Protein AF-A0A2D0IGA7-F1 (afdb_monomer)

Solvent-accessible surface area (backbone atoms only — not comparable to full-atom values): 4220 Å² total; per-residue (Å²): 131,56,71,61,58,52,47,27,33,53,24,23,49,76,42,73,37,68,84,67,89,61,86,88,49,54,74,68,52,37,54,50,50,18,55,48,30,43,51,52,32,51,52,48,53,52,53,48,48,63,69,44,43,65,55,53,51,53,48,45,66,75,70,56,84,74,80,83,80,84,76,128

Radius of gyration: 20.23 Å; Cα contacts (8 Å, |Δi|>4): 44; chains: 1; bounding box: 34×20×68 Å

pLDDT: mean 86.24, std 12.85, range [45.34, 97.25]

Mean predicted aligned error: 7.99 Å

Foldseek 3Di:
DDVLLVLLQVLCVLLVHHRDDCPPPDSVRSVVNSVVSNVNSVVVVVVVCVVCVVVVVVVPVVVDPDDPPPPD

Structure (mmCIF, N/CA/C/O backbone):
data_AF-A0A2D0IGA7-F1
#
_entry.id   AF-A0A2D0IGA7-F1
#
loop_
_atom_site.group_PDB
_atom_site.id
_atom_site.type_symbol
_atom_site.label_atom_id
_atom_site.label_alt_id
_atom_site.label_comp_id
_atom_site.label_asym_id
_atom_site.label_entity_id
_atom_site.label_seq_id
_atom_site.pdbx_PDB_ins_code
_atom_site.Cartn_x
_atom_site.Cartn_y
_atom_site.Cartn_z
_atom_site.occupancy
_atom_site.B_iso_or_equiv
_atom_site.auth_seq_id
_atom_site.auth_comp_id
_atom_site.auth_asym_id
_atom_site.auth_atom_id
_atom_site.pdbx_PDB_model_num
ATOM 1 N N . MET A 1 1 ? 12.377 -13.926 -12.496 1.00 64.75 1 MET A N 1
ATOM 2 C CA . MET A 1 1 ? 11.625 -12.651 -12.455 1.00 64.75 1 MET A CA 1
ATOM 3 C C . MET A 1 1 ? 12.610 -11.541 -12.150 1.00 64.75 1 MET A C 1
ATOM 5 O O . MET A 1 1 ? 13.533 -11.795 -11.383 1.00 64.75 1 MET A O 1
ATOM 9 N N . SER A 1 2 ? 12.468 -10.364 -12.765 1.00 88.56 2 SER A N 1
ATOM 10 C CA . SER A 1 2 ? 13.304 -9.216 -12.392 1.00 88.56 2 SER A CA 1
ATOM 11 C C . SER A 1 2 ? 12.938 -8.738 -10.979 1.00 88.56 2 SER A C 1
ATOM 13 O O . SER A 1 2 ? 11.817 -8.967 -10.518 1.00 88.56 2 SER A O 1
ATOM 15 N N . TRP A 1 3 ? 13.860 -8.070 -10.282 1.00 91.25 3 TRP A N 1
ATOM 16 C CA . TRP A 1 3 ? 13.574 -7.499 -8.960 1.00 91.25 3 TRP A CA 1
ATOM 17 C C . TRP A 1 3 ? 12.446 -6.452 -9.022 1.00 91.25 3 TRP A C 1
ATOM 19 O O . TRP A 1 3 ? 11.656 -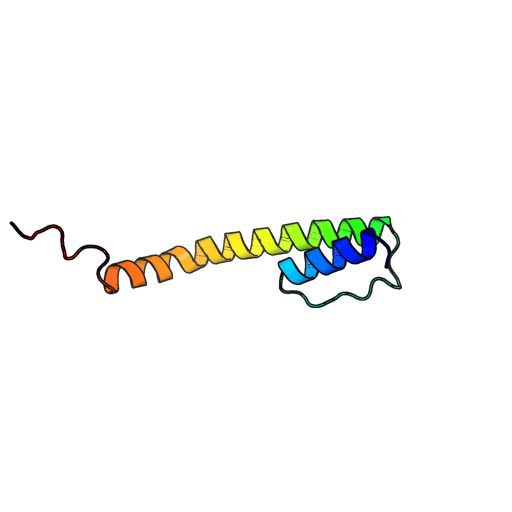6.351 -8.088 1.00 91.25 3 TRP A O 1
ATOM 29 N N . VAL A 1 4 ? 12.315 -5.740 -10.150 1.00 91.88 4 VAL A N 1
ATOM 30 C CA . VAL A 1 4 ? 11.248 -4.758 -10.393 1.00 91.88 4 VAL A CA 1
ATOM 31 C C . VAL A 1 4 ? 9.880 -5.440 -10.489 1.00 91.88 4 VAL A C 1
ATOM 33 O O . VAL A 1 4 ? 8.909 -4.954 -9.911 1.00 91.88 4 VAL A O 1
ATOM 36 N N . ASP A 1 5 ? 9.795 -6.596 -11.160 1.00 90.94 5 ASP A N 1
ATOM 37 C CA . ASP A 1 5 ? 8.558 -7.391 -11.213 1.00 90.94 5 ASP A CA 1
ATOM 38 C C . ASP A 1 5 ? 8.178 -7.939 -9.832 1.00 90.94 5 ASP A C 1
ATOM 40 O O . ASP A 1 5 ? 6.997 -7.984 -9.487 1.00 90.94 5 ASP A O 1
ATOM 44 N N . ALA A 1 6 ? 9.166 -8.349 -9.030 1.00 92.50 6 ALA A N 1
ATOM 45 C CA . ALA A 1 6 ? 8.931 -8.807 -7.663 1.00 92.50 6 ALA A CA 1
ATOM 46 C C . ALA A 1 6 ? 8.437 -7.661 -6.765 1.00 92.50 6 ALA A C 1
ATOM 48 O O . ALA A 1 6 ? 7.478 -7.842 -6.018 1.00 92.50 6 ALA A O 1
ATOM 49 N N . PHE A 1 7 ? 9.039 -6.473 -6.887 1.00 93.75 7 PHE A N 1
ATOM 50 C CA . PHE A 1 7 ? 8.645 -5.274 -6.148 1.00 93.75 7 PHE A CA 1
ATOM 51 C C . PHE A 1 7 ? 7.190 -4.881 -6.419 1.00 93.75 7 PHE A C 1
ATOM 53 O O . PHE A 1 7 ? 6.411 -4.748 -5.476 1.00 93.75 7 PHE A O 1
ATOM 60 N N . VAL A 1 8 ? 6.797 -4.735 -7.689 1.00 93.62 8 VAL A N 1
ATOM 61 C CA . VAL A 1 8 ? 5.429 -4.308 -8.028 1.00 93.62 8 VAL A CA 1
ATOM 62 C C . VAL A 1 8 ? 4.387 -5.353 -7.626 1.00 93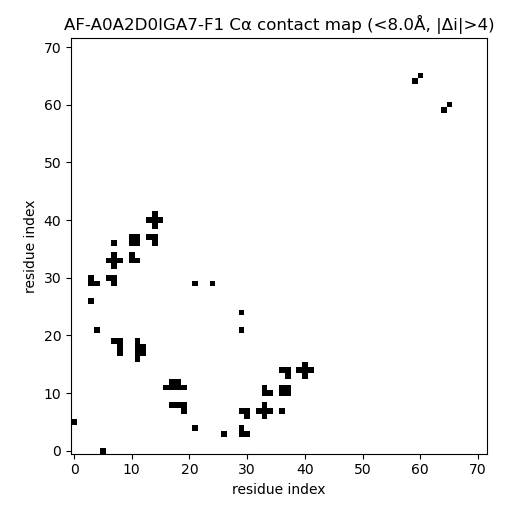.62 8 VAL A C 1
ATOM 64 O O . VAL A 1 8 ? 3.334 -4.985 -7.112 1.00 93.62 8 VAL A O 1
ATOM 67 N N . ASN A 1 9 ? 4.680 -6.650 -7.769 1.00 93.06 9 ASN A N 1
ATOM 68 C CA .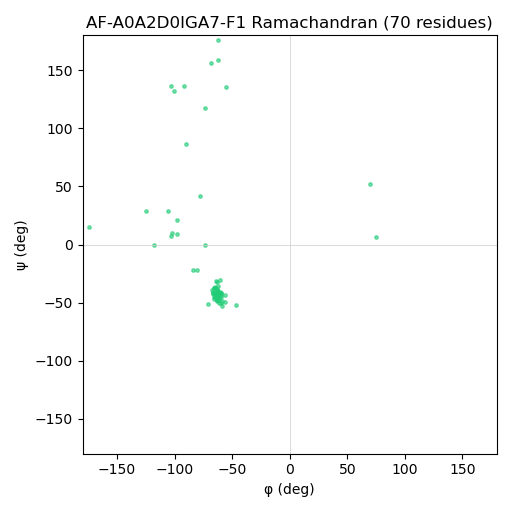 ASN A 1 9 ? 3.767 -7.697 -7.306 1.00 93.06 9 ASN A CA 1
ATOM 69 C C . ASN A 1 9 ? 3.633 -7.713 -5.777 1.00 93.06 9 ASN A C 1
ATOM 71 O O . ASN A 1 9 ? 2.519 -7.833 -5.273 1.00 93.06 9 ASN A O 1
ATOM 75 N N . ALA A 1 10 ? 4.730 -7.541 -5.033 1.00 94.00 10 ALA A N 1
ATOM 76 C CA . ALA A 1 10 ? 4.677 -7.426 -3.576 1.00 94.00 10 ALA A CA 1
ATOM 77 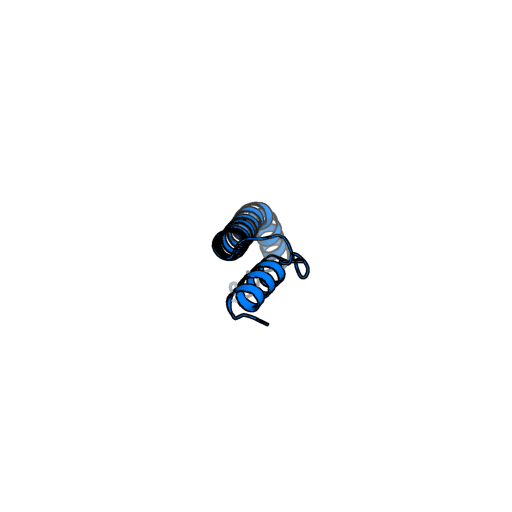C C . ALA A 1 10 ? 3.887 -6.183 -3.128 1.00 94.00 10 ALA A C 1
ATOM 79 O O . ALA A 1 10 ? 3.052 -6.282 -2.231 1.00 94.00 10 ALA A O 1
ATOM 80 N N . ALA A 1 11 ? 4.095 -5.036 -3.781 1.00 94.69 11 ALA A N 1
ATOM 81 C CA . ALA A 1 11 ? 3.357 -3.804 -3.507 1.00 94.69 11 ALA A CA 1
ATOM 82 C C . ALA A 1 11 ? 1.847 -3.953 -3.755 1.00 94.69 11 ALA A C 1
ATOM 84 O O . ALA A 1 11 ? 1.045 -3.494 -2.944 1.00 94.69 11 ALA A O 1
ATOM 85 N N . MET A 1 12 ? 1.454 -4.634 -4.836 1.00 93.31 12 MET A N 1
ATOM 86 C CA . MET A 1 12 ? 0.046 -4.919 -5.132 1.00 93.31 12 MET A CA 1
ATOM 87 C C . MET A 1 12 ? -0.580 -5.812 -4.058 1.00 93.31 12 MET A C 1
ATOM 89 O O . MET A 1 12 ? -1.621 -5.448 -3.512 1.00 93.31 12 MET A O 1
ATOM 93 N N . LEU A 1 13 ? 0.093 -6.908 -3.681 1.00 93.06 13 LEU A N 1
ATOM 94 C CA . LEU A 1 13 ? -0.380 -7.817 -2.630 1.00 93.06 13 LEU A CA 1
ATOM 95 C C . LEU A 1 13 ? -0.545 -7.105 -1.280 1.00 93.06 13 LEU A C 1
ATOM 97 O O . LEU A 1 13 ? -1.551 -7.312 -0.604 1.00 93.06 13 LEU A O 1
ATOM 101 N N . LEU A 1 14 ? 0.401 -6.237 -0.906 1.00 91.00 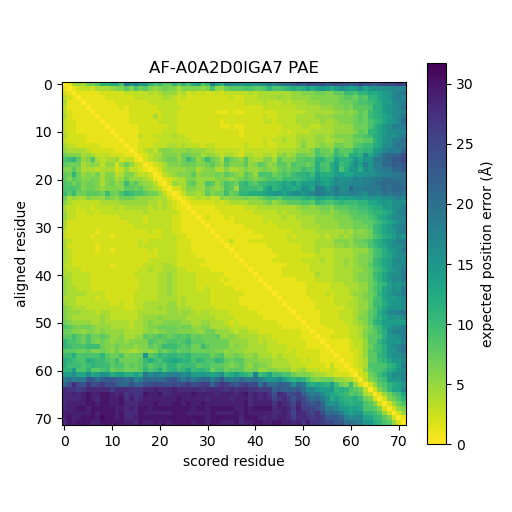14 LEU A N 1
ATOM 102 C CA . LEU A 1 14 ? 0.291 -5.400 0.296 1.00 91.00 14 LEU A CA 1
ATOM 103 C C . LEU A 1 14 ? -0.894 -4.430 0.223 1.00 91.00 14 LEU A C 1
ATOM 105 O O . LEU A 1 14 ? -1.553 -4.189 1.230 1.00 91.00 14 LEU A O 1
ATOM 109 N N . GLY A 1 15 ? -1.185 -3.902 -0.966 1.00 86.25 15 GLY A N 1
ATOM 11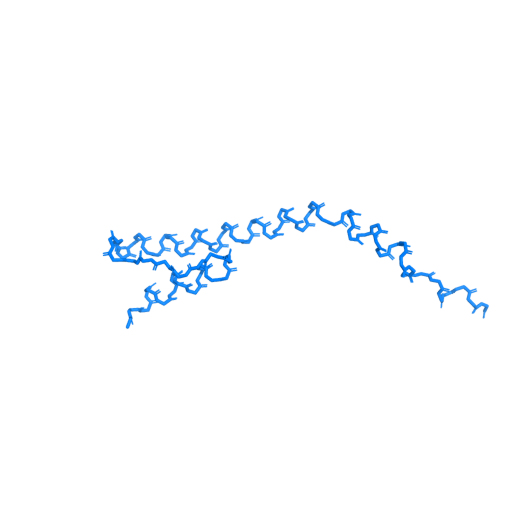0 C CA . GLY A 1 15 ? -2.371 -3.088 -1.228 1.00 86.25 15 GLY A CA 1
ATOM 111 C C . GLY A 1 15 ? -3.684 -3.880 -1.296 1.00 86.25 15 GLY A C 1
ATOM 112 O O . GLY A 1 15 ? -4.728 -3.278 -1.530 1.00 86.25 15 GLY A O 1
ATOM 113 N N . GLY A 1 16 ? -3.658 -5.208 -1.126 1.00 86.62 16 GLY A N 1
ATOM 114 C CA . GLY A 1 16 ? -4.828 -6.084 -1.265 1.00 86.62 16 GLY A CA 1
ATOM 115 C C . GLY A 1 16 ? -5.254 -6.340 -2.715 1.00 86.62 16 GLY A C 1
ATOM 116 O O . GLY A 1 16 ? -6.284 -6.966 -2.962 1.00 86.62 16 GLY A O 1
ATOM 117 N N . MET A 1 17 ? -4.466 -5.869 -3.680 1.00 81.75 17 MET A N 1
ATOM 118 C CA . MET A 1 17 ? -4.670 -6.080 -5.107 1.00 81.75 17 MET A CA 1
ATOM 119 C C . MET A 1 17 ? -3.901 -7.340 -5.531 1.00 81.75 17 MET A C 1
ATOM 121 O O . MET A 1 17 ? -2.780 -7.585 -5.094 1.00 81.75 17 MET A O 1
ATOM 125 N N . GLY A 1 18 ? -4.518 -8.196 -6.346 1.00 85.50 18 GLY A N 1
ATOM 126 C CA . GLY A 1 18 ? -3.887 -9.441 -6.793 1.00 85.50 18 GLY A CA 1
ATOM 127 C C . GLY A 1 18 ? -2.611 -9.220 -7.628 1.00 85.50 18 GLY A C 1
ATOM 128 O O . GLY A 1 18 ? -2.266 -8.083 -7.958 1.00 85.50 18 GLY A O 1
ATOM 129 N N . PRO A 1 19 ? -1.916 -10.304 -8.019 1.00 85.25 19 PRO A N 1
ATOM 130 C CA . PRO A 1 19 ? -0.732 -10.215 -8.869 1.00 85.25 19 PRO A CA 1
ATOM 131 C C . PRO A 1 19 ? -1.036 -9.468 -10.170 1.00 85.25 19 PRO A C 1
ATOM 133 O O . PRO A 1 19 ? -2.049 -9.736 -10.824 1.00 85.25 19 PRO A O 1
ATOM 136 N N . VAL A 1 20 ? -0.149 -8.556 -10.566 1.00 82.06 20 VAL A N 1
ATOM 137 C CA . VAL A 1 20 ? -0.352 -7.715 -11.749 1.00 82.06 20 VAL A CA 1
ATOM 138 C C . VAL A 1 20 ? 0.491 -8.231 -12.909 1.00 82.06 20 VAL A C 1
ATOM 140 O O . VAL A 1 20 ? 1.663 -8.582 -12.750 1.00 82.06 20 VAL A O 1
ATOM 143 N N . LYS A 1 21 ? -0.095 -8.276 -14.108 1.00 81.12 21 LYS A N 1
ATOM 144 C CA . LYS A 1 21 ? 0.673 -8.566 -15.322 1.00 81.12 21 LYS A CA 1
ATOM 145 C C . LYS A 1 21 ? 1.514 -7.345 -15.678 1.00 81.12 21 LYS A C 1
ATOM 147 O O . LYS A 1 21 ? 0.978 -6.285 -15.979 1.00 81.12 21 LYS A O 1
ATOM 152 N N . THR A 1 22 ? 2.832 -7.508 -15.660 1.00 80.38 22 THR A N 1
ATOM 153 C CA . THR A 1 22 ? 3.804 -6.442 -15.947 1.00 80.38 22 THR A CA 1
ATOM 154 C C . THR A 1 22 ? 4.335 -6.470 -17.383 1.00 80.38 22 THR A C 1
ATOM 156 O O . THR A 1 22 ? 5.287 -5.757 -17.696 1.00 80.38 22 THR A O 1
ATOM 159 N N . THR A 1 23 ? 3.753 -7.300 -18.254 1.00 75.50 23 THR A N 1
ATOM 160 C CA . THR A 1 23 ? 4.277 -7.612 -19.594 1.00 75.50 23 THR A CA 1
ATOM 161 C C . THR A 1 23 ? 4.315 -6.401 -20.531 1.00 75.50 23 THR A C 1
ATOM 163 O O . THR A 1 23 ? 5.251 -6.294 -21.315 1.00 75.50 23 THR A O 1
ATOM 166 N N . ASP A 1 24 ? 3.379 -5.460 -20.383 1.00 83.25 24 ASP A N 1
ATOM 167 C CA . ASP A 1 24 ? 3.246 -4.283 -21.261 1.00 83.25 24 ASP A CA 1
ATOM 168 C C . ASP A 1 24 ? 3.783 -2.982 -20.630 1.00 83.25 24 ASP A C 1
ATOM 170 O O . ASP A 1 24 ? 3.603 -1.889 -21.167 1.00 83.25 24 ASP A O 1
ATOM 174 N N . LEU A 1 25 ? 4.437 -3.074 -19.467 1.00 84.38 25 LEU A N 1
ATOM 175 C CA . LEU A 1 25 ? 4.944 -1.920 -18.721 1.00 84.38 25 LEU A CA 1
ATOM 176 C C . LEU A 1 25 ? 6.448 -1.735 -18.941 1.00 84.38 25 LEU A C 1
ATOM 178 O O . LEU A 1 25 ? 7.235 -2.670 -18.771 1.00 84.38 25 LEU A O 1
ATOM 182 N N . SER A 1 26 ? 6.858 -0.497 -19.233 1.00 91.81 26 SER A N 1
ATOM 183 C CA . SER A 1 26 ? 8.270 -0.102 -19.185 1.00 91.81 26 SER A CA 1
ATOM 184 C C . SER A 1 26 ? 8.821 -0.232 -17.761 1.00 91.81 26 SER A C 1
ATOM 186 O O . SER A 1 26 ? 8.066 -0.214 -16.788 1.00 91.81 26 SER A O 1
ATOM 188 N N . GLU A 1 27 ? 10.142 -0.331 -17.609 1.00 90.38 27 GLU A N 1
ATOM 189 C CA . GLU A 1 27 ? 10.779 -0.465 -16.290 1.00 90.38 27 GLU A CA 1
ATOM 190 C C . GLU A 1 27 ? 10.395 0.680 -15.334 1.00 90.38 27 GLU A C 1
ATOM 192 O O . GLU A 1 27 ? 9.994 0.438 -14.195 1.00 90.38 27 GLU A O 1
ATOM 197 N N . ALA A 1 28 ? 10.388 1.921 -15.835 1.00 93.00 28 ALA A N 1
ATOM 198 C CA . ALA A 1 28 ? 9.914 3.086 -15.090 1.00 93.00 28 ALA A CA 1
ATOM 199 C C . ALA A 1 28 ? 8.417 2.993 -14.739 1.00 93.00 28 ALA A C 1
ATOM 201 O O . ALA A 1 28 ? 8.019 3.350 -13.629 1.00 93.00 28 ALA A O 1
ATOM 202 N N . GLY A 1 29 ? 7.590 2.469 -15.651 1.00 93.06 29 GLY A N 1
ATOM 203 C CA . GLY A 1 29 ? 6.164 2.238 -15.409 1.00 93.06 29 GLY A CA 1
ATOM 204 C C . GLY A 1 29 ? 5.912 1.229 -14.287 1.00 93.06 29 GLY A C 1
ATOM 205 O O . GLY A 1 29 ? 5.035 1.447 -13.453 1.00 93.06 29 GLY A O 1
ATOM 206 N N . LYS A 1 30 ? 6.718 0.163 -14.206 1.00 92.19 30 LYS A N 1
ATOM 207 C CA . LYS A 1 30 ? 6.632 -0.825 -13.117 1.00 92.19 30 LYS A CA 1
ATOM 208 C C . LYS A 1 30 ? 7.007 -0.217 -11.762 1.00 92.19 30 LYS A C 1
ATOM 210 O O . LYS A 1 30 ? 6.323 -0.476 -10.773 1.00 92.19 30 LYS A O 1
ATOM 215 N N . LEU A 1 31 ? 8.052 0.615 -11.717 1.00 93.62 31 LEU A N 1
ATOM 216 C CA . LEU A 1 31 ? 8.460 1.307 -10.490 1.00 93.62 31 LEU A CA 1
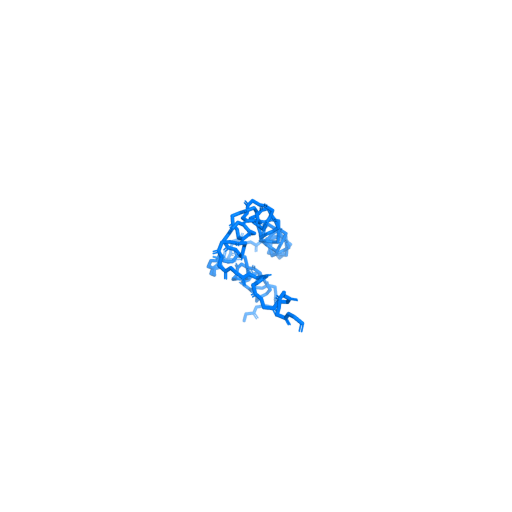ATOM 217 C C . LEU A 1 31 ? 7.384 2.295 -10.017 1.00 93.62 31 LEU A C 1
ATOM 219 O O . LEU A 1 31 ? 7.027 2.298 -8.838 1.00 93.62 31 LEU A O 1
ATOM 223 N N . PHE A 1 32 ? 6.824 3.080 -10.943 1.00 94.12 32 PHE A N 1
ATOM 224 C CA . PHE A 1 32 ? 5.711 3.983 -10.654 1.00 94.12 32 PHE A CA 1
ATOM 225 C C . PHE A 1 32 ? 4.496 3.221 -10.119 1.00 94.12 32 PHE A C 1
ATOM 227 O O . PHE A 1 32 ? 3.958 3.590 -9.078 1.00 94.12 32 PHE A O 1
ATOM 234 N N . ALA A 1 33 ? 4.100 2.132 -10.784 1.00 92.69 33 ALA A N 1
ATOM 235 C CA . ALA A 1 33 ? 2.960 1.322 -10.371 1.00 92.69 33 ALA A CA 1
ATOM 236 C C . ALA A 1 33 ? 3.141 0.749 -8.958 1.00 92.69 33 ALA A C 1
ATOM 238 O O . ALA A 1 33 ? 2.204 0.787 -8.163 1.00 92.69 33 ALA A O 1
ATOM 239 N N . GLY A 1 34 ? 4.340 0.264 -8.621 1.00 93.94 34 GLY A N 1
ATOM 240 C CA . GLY A 1 34 ? 4.625 -0.255 -7.283 1.00 93.94 34 GLY A CA 1
ATOM 241 C C . GLY A 1 34 ? 4.571 0.828 -6.200 1.00 93.94 34 GLY A C 1
ATOM 242 O O . GLY A 1 34 ? 3.906 0.643 -5.183 1.00 93.94 34 GLY A O 1
ATOM 243 N N . LEU A 1 35 ? 5.198 1.988 -6.424 1.00 96.12 35 LEU A N 1
ATOM 244 C CA . LEU A 1 35 ? 5.145 3.110 -5.474 1.00 96.12 35 LEU A CA 1
ATOM 245 C C . LEU A 1 35 ? 3.724 3.658 -5.306 1.00 96.12 35 LEU A C 1
ATOM 247 O O . LEU A 1 35 ? 3.290 3.931 -4.185 1.00 96.12 35 LEU A O 1
ATOM 251 N N . TYR A 1 36 ? 2.987 3.779 -6.409 1.00 94.31 36 TYR A N 1
ATOM 252 C CA . TYR A 1 36 ? 1.594 4.205 -6.391 1.00 94.31 36 TYR A CA 1
ATOM 253 C C . TYR A 1 36 ? 0.710 3.214 -5.628 1.00 94.31 36 TYR A C 1
ATOM 255 O O . TYR A 1 36 ? -0.109 3.642 -4.819 1.00 94.31 36 TYR A O 1
ATOM 263 N N . ALA A 1 37 ? 0.905 1.906 -5.817 1.00 94.25 37 ALA A N 1
ATOM 264 C CA . ALA A 1 37 ? 0.163 0.882 -5.086 1.00 94.25 37 ALA A CA 1
ATOM 265 C C . ALA A 1 37 ? 0.398 0.971 -3.570 1.00 94.25 37 ALA A C 1
ATOM 267 O O . ALA A 1 37 ? -0.564 0.918 -2.804 1.00 94.25 37 ALA A O 1
ATOM 268 N N . LEU A 1 38 ? 1.646 1.183 -3.132 1.00 94.94 38 LEU A N 1
ATOM 269 C CA . LEU A 1 38 ? 1.963 1.392 -1.713 1.00 94.94 38 LEU A CA 1
ATOM 270 C C . LEU A 1 38 ? 1.300 2.657 -1.160 1.00 94.94 38 LEU A C 1
ATOM 272 O O . LEU A 1 38 ? 0.710 2.621 -0.080 1.00 94.94 38 LEU A O 1
ATOM 276 N N . TYR A 1 39 ? 1.367 3.765 -1.902 1.00 95.94 39 TYR A N 1
ATOM 277 C CA . TYR A 1 39 ? 0.726 5.019 -1.511 1.00 95.94 39 TYR A CA 1
ATOM 278 C C . TYR A 1 39 ? -0.793 4.863 -1.390 1.00 95.94 39 TYR A C 1
ATOM 280 O O . TYR A 1 39 ? -1.367 5.214 -0.360 1.00 95.94 39 TYR A O 1
ATOM 288 N N . ALA A 1 40 ? -1.439 4.304 -2.415 1.00 94.19 40 ALA A N 1
ATOM 289 C CA . ALA A 1 40 ? -2.882 4.106 -2.442 1.00 94.19 40 ALA A CA 1
ATOM 290 C C . ALA A 1 40 ? -3.337 3.154 -1.329 1.00 94.19 40 ALA A C 1
ATOM 292 O O . ALA A 1 40 ? -4.311 3.451 -0.641 1.00 94.19 40 ALA A O 1
ATOM 293 N N . GLY A 1 41 ? -2.605 2.058 -1.100 1.00 93.56 41 GLY A N 1
ATOM 294 C CA . GLY A 1 41 ? -2.881 1.118 -0.014 1.00 93.56 41 GLY A CA 1
ATOM 295 C C . GLY A 1 41 ? -2.769 1.770 1.367 1.00 93.56 41 GLY A C 1
ATOM 296 O O . GLY A 1 41 ? -3.680 1.643 2.186 1.00 93.56 41 GLY A O 1
ATOM 297 N N . LEU A 1 42 ? -1.701 2.532 1.618 1.00 95.06 42 LEU A N 1
ATOM 298 C CA . LEU A 1 42 ? -1.519 3.236 2.889 1.00 95.06 42 LEU A CA 1
ATOM 299 C C . LEU A 1 42 ? -2.583 4.320 3.101 1.00 95.06 42 LEU A C 1
ATOM 301 O O . LEU A 1 42 ? -3.158 4.412 4.186 1.00 95.06 42 LEU A O 1
ATOM 305 N N . ALA A 1 43 ? -2.869 5.119 2.070 1.00 96.06 43 ALA A N 1
ATOM 306 C CA . ALA A 1 43 ? -3.908 6.141 2.119 1.00 96.06 43 ALA A CA 1
ATOM 307 C C . ALA A 1 43 ? -5.284 5.516 2.388 1.00 96.06 43 ALA A C 1
ATOM 309 O O . ALA A 1 43 ? -6.028 6.011 3.233 1.00 96.06 43 ALA A O 1
ATOM 310 N N . PHE A 1 44 ? -5.595 4.393 1.736 1.00 94.12 44 PHE A N 1
ATOM 311 C CA . PHE A 1 44 ? -6.828 3.649 1.967 1.00 94.12 44 PHE A CA 1
ATOM 312 C C . PHE A 1 44 ? -6.938 3.173 3.419 1.00 94.12 44 PHE A C 1
ATOM 314 O O . PHE A 1 44 ? -7.942 3.457 4.073 1.00 94.12 44 PHE A O 1
ATOM 321 N N . ILE A 1 45 ? -5.901 2.520 3.956 1.00 94.62 45 ILE A N 1
ATOM 322 C CA . ILE A 1 45 ? -5.881 2.054 5.353 1.00 94.62 45 ILE A CA 1
ATOM 323 C C . ILE A 1 45 ? -6.029 3.230 6.325 1.00 94.62 45 ILE A C 1
ATOM 325 O O . ILE A 1 45 ? -6.801 3.135 7.276 1.00 94.62 45 ILE A O 1
ATOM 329 N N . ALA A 1 46 ? -5.338 4.348 6.088 1.00 96.44 46 ALA A N 1
ATOM 330 C CA . ALA A 1 46 ? -5.425 5.530 6.942 1.00 96.44 46 ALA A CA 1
ATOM 331 C C . ALA A 1 46 ? -6.841 6.131 6.951 1.00 96.44 46 ALA A C 1
ATOM 333 O O . ALA A 1 46 ? -7.400 6.384 8.020 1.00 96.44 46 ALA A O 1
ATOM 334 N N . VAL A 1 47 ? -7.452 6.306 5.774 1.00 97.25 47 VAL A N 1
ATOM 335 C CA . VAL A 1 47 ? -8.822 6.827 5.645 1.00 97.25 47 VAL A CA 1
ATOM 336 C C . VAL A 1 47 ? -9.830 5.873 6.287 1.00 97.25 47 VAL A C 1
ATOM 338 O O . VAL A 1 47 ? -10.684 6.315 7.056 1.00 97.25 47 VAL A O 1
ATOM 341 N N . MET A 1 48 ? -9.710 4.565 6.040 1.00 96.56 48 MET A N 1
ATOM 342 C CA . MET A 1 48 ? -10.555 3.555 6.684 1.00 96.56 48 MET A CA 1
ATOM 343 C C . MET A 1 48 ? -10.371 3.538 8.197 1.00 96.56 48 MET A C 1
ATOM 345 O O . MET A 1 48 ? -11.360 3.456 8.919 1.00 96.56 48 MET A O 1
ATOM 349 N N . GLY A 1 49 ? -9.144 3.692 8.691 1.00 96.12 49 GLY A N 1
ATOM 350 C CA . GLY A 1 49 ? -8.858 3.838 10.115 1.00 96.12 49 GLY A CA 1
A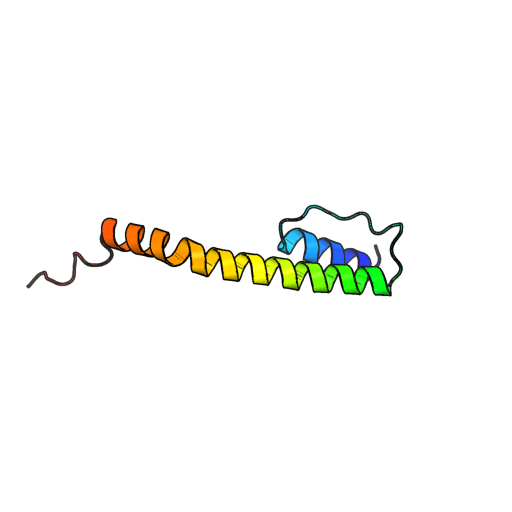TOM 351 C C . GLY A 1 49 ? -9.619 5.012 10.722 1.00 96.12 49 GLY A C 1
ATOM 352 O O . GLY A 1 49 ? -10.331 4.829 11.706 1.00 96.12 49 GLY A O 1
ATOM 353 N N . ILE A 1 50 ? -9.559 6.192 10.101 1.00 96.94 50 ILE A N 1
ATOM 354 C CA . ILE A 1 50 ? -10.287 7.386 10.561 1.00 96.94 50 ILE A CA 1
ATOM 355 C C . ILE A 1 50 ? -11.805 7.152 10.540 1.00 96.94 50 ILE A C 1
ATOM 357 O O . ILE A 1 50 ? -12.485 7.453 11.521 1.00 96.94 50 ILE A O 1
ATOM 361 N N . MET A 1 51 ? -12.341 6.580 9.458 1.00 97.06 51 MET A N 1
AT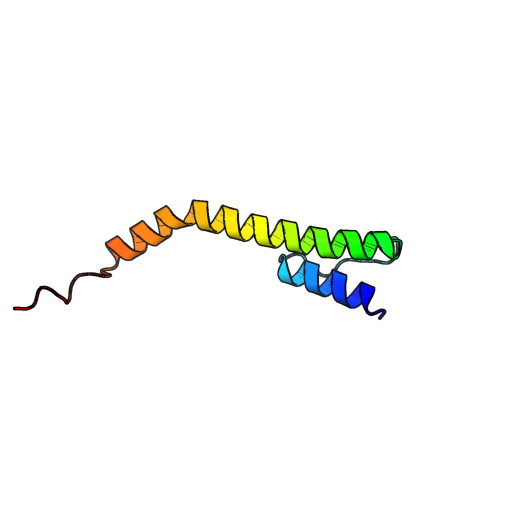OM 362 C CA . MET A 1 51 ? -13.780 6.324 9.321 1.00 97.06 51 MET A CA 1
ATOM 363 C C . MET A 1 51 ? -14.299 5.264 10.303 1.00 97.06 51 MET A C 1
ATOM 365 O O . MET A 1 51 ? -15.396 5.412 10.843 1.00 97.06 51 MET A O 1
ATOM 369 N N . LEU A 1 52 ? -13.528 4.202 10.547 1.00 95.50 52 LEU A N 1
ATOM 370 C CA . LEU A 1 52 ? -13.910 3.096 11.430 1.00 95.50 52 LEU A CA 1
ATOM 371 C C . LEU A 1 52 ? -13.619 3.379 12.907 1.00 95.50 52 LEU A C 1
ATOM 373 O O . LEU A 1 52 ? -14.269 2.780 13.765 1.00 95.50 52 LEU A O 1
ATOM 377 N N . THR A 1 53 ? -12.708 4.306 13.224 1.00 95.25 53 THR A N 1
ATOM 378 C CA . THR A 1 53 ? -12.371 4.705 14.604 1.00 95.25 53 THR A CA 1
ATOM 379 C C . THR A 1 53 ? -13.606 4.957 15.477 1.00 95.25 53 THR A C 1
ATOM 381 O O . THR A 1 53 ? -13.685 4.328 16.529 1.00 95.25 53 THR A O 1
ATOM 384 N N . PRO A 1 54 ? -14.606 5.786 15.105 1.00 92.31 54 PRO A N 1
ATOM 385 C CA . PRO A 1 54 ? -15.776 6.011 15.961 1.00 92.31 54 PRO A CA 1
ATOM 386 C C . PRO A 1 54 ? -16.615 4.746 16.192 1.00 92.31 54 PRO A C 1
ATOM 388 O O . PRO A 1 54 ? -17.184 4.578 17.271 1.00 92.31 54 PRO A O 1
ATOM 391 N N . VAL A 1 55 ? -16.684 3.841 15.210 1.00 93.25 55 VAL A N 1
ATOM 392 C CA . VAL A 1 55 ? -17.427 2.576 15.321 1.00 93.25 55 VAL A CA 1
ATOM 393 C C . VAL A 1 55 ? -16.711 1.625 16.272 1.00 93.25 55 VAL A C 1
ATOM 395 O O . VAL A 1 55 ? -17.322 1.130 17.218 1.00 93.25 55 VAL A O 1
ATOM 398 N N . VAL A 1 56 ? -15.410 1.415 16.059 1.00 91.88 56 VAL A N 1
ATOM 399 C CA . VAL A 1 56 ? -14.572 0.564 16.914 1.00 91.88 56 VAL A CA 1
ATOM 400 C C . VAL A 1 56 ? -14.505 1.134 18.329 1.00 91.88 56 VAL A C 1
ATOM 402 O O . VAL A 1 56 ? -14.689 0.394 19.288 1.00 91.88 56 VAL A O 1
ATOM 405 N N . HIS A 1 57 ? -14.350 2.449 18.479 1.00 92.44 57 HIS A N 1
ATOM 406 C CA . HIS A 1 57 ? -14.382 3.120 19.776 1.00 92.44 57 HIS A CA 1
ATOM 407 C C . HIS A 1 57 ? -15.729 2.907 20.482 1.00 92.44 57 HIS A C 1
ATOM 409 O O . HIS A 1 57 ? -15.750 2.536 21.652 1.00 92.44 57 HIS A O 1
ATOM 415 N N . ARG A 1 58 ? -16.867 3.049 19.783 1.00 88.31 58 ARG A N 1
ATOM 416 C CA . ARG A 1 58 ? -18.197 2.785 20.365 1.00 88.31 58 ARG A CA 1
ATOM 417 C C . ARG A 1 58 ? -18.386 1.317 20.756 1.00 88.31 58 ARG A C 1
ATOM 419 O O . ARG A 1 58 ? -19.014 1.050 21.778 1.00 88.31 58 ARG A O 1
ATOM 426 N N . LEU A 1 59 ? -17.862 0.382 19.963 1.00 89.44 59 LEU A N 1
ATOM 427 C CA . LEU A 1 59 ? -17.856 -1.043 20.299 1.00 89.44 59 LEU A CA 1
ATOM 428 C C . LEU A 1 59 ? -17.027 -1.296 21.563 1.00 89.44 59 LEU A C 1
ATOM 430 O O . LEU A 1 59 ? -17.543 -1.914 22.483 1.00 89.44 59 LEU A O 1
ATOM 434 N N . LEU A 1 60 ? -15.809 -0.756 21.652 1.00 87.31 60 LEU A N 1
ATOM 435 C CA . LEU A 1 60 ? -14.939 -0.891 22.828 1.00 87.31 60 LEU A CA 1
ATOM 436 C C . LEU A 1 60 ? -15.568 -0.296 24.099 1.00 87.31 60 LEU A C 1
ATOM 438 O O . LEU A 1 60 ? -15.508 -0.920 25.156 1.00 87.31 60 LEU A O 1
ATOM 442 N N . HIS A 1 61 ? -16.229 0.864 23.994 1.00 86.38 61 HIS A N 1
ATOM 443 C CA . HIS A 1 61 ? -16.992 1.450 25.107 1.00 86.38 61 HIS A CA 1
ATOM 444 C C . HIS A 1 61 ? -18.187 0.588 25.521 1.00 86.38 61 HIS A C 1
ATOM 446 O O . HIS A 1 61 ? -18.493 0.493 26.703 1.00 86.38 61 HIS A O 1
ATOM 452 N N . ARG A 1 62 ? -18.871 -0.058 24.568 1.00 79.69 62 ARG A N 1
ATOM 453 C CA . ARG A 1 62 ? -20.030 -0.919 24.856 1.00 79.69 62 ARG A CA 1
ATOM 454 C C . ARG A 1 62 ? -19.648 -2.323 25.341 1.00 79.69 62 ARG A C 1
ATOM 456 O O . ARG A 1 62 ? -20.473 -2.964 25.977 1.00 79.69 62 ARG A O 1
ATOM 463 N N . PHE A 1 63 ? -18.434 -2.779 25.039 1.00 72.19 63 PHE A N 1
ATOM 464 C CA . PHE A 1 63 ? -17.873 -4.067 25.458 1.00 72.19 63 PHE A CA 1
ATOM 465 C C . PHE A 1 63 ? -16.954 -3.960 26.694 1.00 72.19 63 PHE A C 1
ATOM 467 O O . PHE A 1 63 ? -16.166 -4.867 26.935 1.00 72.19 63 PHE A O 1
ATOM 474 N N . HIS A 1 64 ? -17.076 -2.897 27.503 1.00 66.12 64 HIS A N 1
ATOM 475 C CA . HIS A 1 64 ? -16.475 -2.809 28.847 1.00 66.12 64 HIS A CA 1
ATOM 476 C C . HIS A 1 64 ? -14.942 -2.696 28.937 1.00 66.12 64 HIS A C 1
ATOM 478 O O . HIS A 1 64 ? -14.313 -3.365 29.752 1.00 66.12 64 HIS A O 1
ATOM 484 N N . TRP A 1 65 ? -14.313 -1.747 28.232 1.00 56.06 65 TRP A N 1
ATOM 485 C CA . TRP A 1 65 ? -12.923 -1.340 28.548 1.00 56.06 65 TRP A CA 1
ATOM 486 C C . TRP A 1 65 ? -12.824 -0.401 29.778 1.00 56.06 65 TRP A C 1
ATOM 488 O O . TRP A 1 65 ? -12.098 0.594 29.761 1.00 56.06 65 TRP A O 1
ATOM 498 N N . GLY A 1 66 ? -13.580 -0.673 30.850 1.00 57.47 66 GLY A N 1
ATOM 499 C CA . GLY A 1 66 ? -13.645 0.230 32.007 1.00 57.47 66 GLY A CA 1
ATOM 500 C C . GLY A 1 66 ? -14.437 -0.218 33.238 1.00 57.47 66 GLY A C 1
ATOM 501 O O . GLY A 1 66 ? -14.712 0.640 34.066 1.00 57.47 66 GLY A O 1
ATOM 502 N N . GLU A 1 67 ? -14.802 -1.495 33.402 1.00 59.56 67 GLU A N 1
ATOM 503 C CA . GLU A 1 67 ? -15.635 -1.926 34.548 1.00 59.56 67 GLU A CA 1
ATOM 504 C C . GLU A 1 67 ? -14.899 -2.631 35.707 1.00 59.56 67 GLU A C 1
ATOM 506 O O . GLU A 1 67 ? -15.557 -3.068 36.638 1.00 59.56 67 GLU A O 1
ATOM 511 N N . ASP A 1 68 ? -13.556 -2.645 35.742 1.00 57.19 68 ASP A N 1
ATOM 512 C CA . ASP A 1 68 ? -12.783 -3.282 36.837 1.00 57.19 68 ASP A CA 1
ATOM 513 C C . ASP A 1 68 ? -11.768 -2.350 37.544 1.00 57.19 68 ASP A C 1
ATOM 515 O O . ASP A 1 68 ? -10.738 -2.798 38.051 1.00 57.19 68 ASP A O 1
ATOM 519 N N . ARG A 1 69 ? -12.007 -1.029 37.591 1.00 58.03 69 ARG A N 1
ATOM 520 C CA . ARG A 1 69 ? -11.187 -0.106 38.420 1.00 58.03 69 ARG A CA 1
ATOM 521 C C . ARG A 1 69 ? -11.933 0.636 39.530 1.00 58.03 69 ARG A C 1
ATOM 523 O O . ARG A 1 69 ? -11.278 1.310 40.314 1.00 58.03 69 ARG A O 1
ATOM 530 N N . ASP A 1 70 ? -13.237 0.406 39.669 1.00 55.78 70 ASP A N 1
ATOM 531 C CA . ASP A 1 70 ? -14.056 0.928 40.775 1.00 55.78 70 ASP A CA 1
ATOM 532 C C . ASP A 1 70 ? -14.427 -0.162 41.804 1.00 55.78 70 ASP A C 1
ATOM 534 O O . ASP A 1 70 ? -15.444 -0.086 42.495 1.00 55.78 70 ASP A O 1
ATOM 538 N N . ALA A 1 71 ? -13.587 -1.190 41.954 1.00 52.69 71 ALA A N 1
ATOM 539 C CA . ALA A 1 71 ? -13.641 -2.085 43.106 1.00 52.69 71 ALA A CA 1
ATOM 540 C C . ALA A 1 71 ? -12.727 -1.544 44.219 1.00 52.69 71 ALA A C 1
ATOM 542 O O . ALA A 1 71 ? -11.565 -1.924 44.290 1.00 52.69 71 ALA A O 1
ATOM 543 N N . ARG A 1 72 ? -13.304 -0.647 45.033 1.00 45.34 72 ARG A N 1
ATOM 544 C CA . ARG A 1 72 ? -12.971 -0.300 46.436 1.00 45.34 72 ARG A CA 1
ATOM 545 C C . ARG A 1 72 ? -11.503 -0.239 46.870 1.00 45.34 72 ARG A C 1
ATOM 547 O O . ARG A 1 72 ? -10.882 -1.309 47.037 1.00 45.34 72 ARG A O 1
#

Sequence (72 aa):
MSWVDAFVNAAMLLGGMGPVKTTDLSEAGKLFAGLYALYAGLAFIAVMGIMLTPVVHRLLHRFHWGEDRDAR

Secondary structure (DSSP, 8-state):
--HHHHHHHHHHHHTT--PPP-TT--HHHHHHHHHHHHHHHHHHHHHHHHHHHHHHHHHHHHTTTTSSS---